Protein AF-A0A7H4MKF2-F1 (afdb_monomer_lite)

Structure (mmCIF, N/CA/C/O backbone):
data_AF-A0A7H4MKF2-F1
#
_entry.id   AF-A0A7H4MKF2-F1
#
loop_
_atom_site.group_PDB
_atom_site.id
_atom_site.type_symbol
_atom_site.label_atom_id
_atom_site.label_alt_id
_atom_site.label_comp_id
_atom_site.label_asym_id
_atom_site.label_entity_id
_atom_site.label_seq_id
_atom_site.pdbx_PDB_ins_code
_atom_site.Cartn_x
_atom_site.Cartn_y
_atom_site.Cartn_z
_atom_site.occupancy
_atom_site.B_iso_or_equiv
_atom_site.auth_seq_id
_atom_site.auth_comp_id
_atom_site.auth_asym_id
_atom_site.auth_atom_id
_atom_site.pdbx_PDB_model_num
ATOM 1 N N . MET A 1 1 ? -1.588 9.750 -41.090 1.00 35.44 1 MET A N 1
ATOM 2 C CA . MET A 1 1 ? -1.927 8.484 -40.407 1.00 35.44 1 MET A CA 1
ATOM 3 C C . MET A 1 1 ? -0.723 8.044 -39.578 1.00 35.44 1 MET A C 1
ATOM 5 O O . MET A 1 1 ? 0.194 7.447 -40.119 1.00 35.44 1 MET A O 1
ATOM 9 N N . ARG A 1 2 ? -0.649 8.442 -38.299 1.00 40.34 2 ARG A N 1
ATOM 10 C CA . ARG A 1 2 ? 0.366 7.940 -37.358 1.00 40.34 2 ARG A CA 1
ATOM 11 C C . ARG A 1 2 ? -0.303 6.849 -36.533 1.00 40.34 2 ARG A C 1
ATOM 13 O O . ARG A 1 2 ? -1.333 7.109 -35.922 1.00 40.34 2 ARG A O 1
ATOM 20 N N . VAL A 1 3 ? 0.247 5.641 -36.571 1.00 43.69 3 VAL A N 1
ATOM 21 C CA . VAL A 1 3 ? -0.192 4.538 -35.715 1.00 43.69 3 VAL A CA 1
ATOM 22 C C . VAL A 1 3 ? 0.079 4.967 -34.276 1.00 43.69 3 VAL A C 1
ATOM 24 O O . VAL A 1 3 ? 1.233 5.154 -33.893 1.00 43.69 3 VAL A O 1
ATOM 27 N N . ALA A 1 4 ? -0.985 5.198 -33.507 1.00 48.44 4 ALA A N 1
ATOM 28 C CA . ALA A 1 4 ? -0.890 5.384 -32.069 1.00 48.44 4 ALA A CA 1
ATOM 29 C C . ALA A 1 4 ? -0.341 4.078 -31.488 1.00 48.44 4 ALA A C 1
ATOM 31 O O . ALA A 1 4 ? -1.039 3.064 -31.443 1.00 48.44 4 ALA A O 1
ATOM 32 N N . GLY A 1 5 ? 0.946 4.085 -31.135 1.00 45.56 5 GLY A N 1
ATOM 33 C CA . GLY A 1 5 ? 1.568 2.983 -30.422 1.00 45.56 5 GLY A CA 1
ATOM 34 C C . GLY A 1 5 ? 0.750 2.695 -29.169 1.00 45.56 5 GLY A C 1
ATOM 35 O O . GLY A 1 5 ? 0.416 3.613 -28.421 1.00 45.56 5 GLY A O 1
ATOM 36 N N . LYS A 1 6 ? 0.387 1.425 -28.984 1.00 41.19 6 LYS A N 1
ATOM 37 C CA . LYS A 1 6 ? -0.230 0.901 -27.761 1.00 41.19 6 LYS A CA 1
ATOM 38 C C . LYS A 1 6 ? 0.463 1.540 -26.539 1.00 41.19 6 LYS A C 1
ATOM 40 O O . LYS A 1 6 ? 1.698 1.552 -26.540 1.00 41.19 6 LYS A O 1
ATOM 45 N N . PRO A 1 7 ? -0.260 2.063 -25.527 1.00 44.16 7 PRO A N 1
ATOM 46 C CA . PRO A 1 7 ? 0.385 2.574 -24.323 1.00 44.16 7 PRO A CA 1
ATOM 47 C C . PRO A 1 7 ? 1.246 1.451 -23.745 1.00 44.16 7 PRO A C 1
ATOM 49 O O . PRO A 1 7 ? 0.744 0.350 -23.506 1.00 44.16 7 PRO A O 1
ATOM 52 N N . LEU A 1 8 ? 2.549 1.695 -23.612 1.00 44.25 8 LEU A N 1
ATOM 53 C CA . LEU A 1 8 ? 3.444 0.743 -22.968 1.00 44.25 8 LEU A CA 1
ATOM 54 C C . LEU A 1 8 ? 2.967 0.585 -21.516 1.00 44.25 8 LEU A C 1
ATOM 56 O O . LEU A 1 8 ? 2.751 1.611 -20.863 1.00 44.25 8 LEU A O 1
ATOM 60 N N . PRO A 1 9 ? 2.769 -0.650 -21.014 1.00 47.31 9 PRO A N 1
ATOM 61 C CA . PRO A 1 9 ? 2.544 -0.849 -19.591 1.00 47.31 9 PRO A CA 1
ATOM 62 C C . PRO A 1 9 ? 3.738 -0.228 -18.858 1.00 47.31 9 PRO A C 1
ATOM 64 O O . PRO A 1 9 ? 4.876 -0.437 -19.300 1.00 47.31 9 PRO A O 1
ATOM 67 N N . PRO A 1 10 ? 3.523 0.588 -17.820 1.00 48.41 10 PRO A N 1
ATOM 68 C CA . PRO A 1 10 ? 4.650 1.240 -17.182 1.00 48.41 10 PRO A CA 1
ATOM 69 C C . PRO A 1 10 ? 5.438 0.196 -16.363 1.00 48.41 10 PRO A C 1
ATOM 71 O O . PRO A 1 10 ? 4.989 -0.946 -16.183 1.00 48.41 10 PRO A O 1
ATOM 74 N N . PRO A 1 11 ? 6.717 0.478 -16.073 1.00 54.28 11 PRO A N 1
ATOM 75 C CA . PRO A 1 11 ? 7.661 -0.571 -15.721 1.00 54.28 11 PRO A CA 1
ATOM 76 C C . PRO A 1 11 ? 7.353 -1.147 -14.336 1.00 54.28 11 PRO A C 1
ATOM 78 O O . PRO A 1 11 ? 7.470 -0.484 -13.309 1.00 54.28 11 PRO A O 1
ATOM 81 N N . ALA A 1 12 ? 7.010 -2.431 -14.335 1.00 72.06 12 ALA A N 1
ATOM 82 C CA . ALA A 1 12 ? 7.020 -3.293 -13.170 1.00 72.06 12 ALA A CA 1
ATOM 83 C C . ALA A 1 12 ? 8.477 -3.526 -12.743 1.00 72.06 12 ALA A C 1
ATOM 85 O O . ALA A 1 12 ? 9.203 -4.280 -13.394 1.00 72.06 12 ALA A O 1
ATOM 86 N N . VAL A 1 13 ? 8.921 -2.859 -11.677 1.00 84.62 13 VAL A N 1
ATOM 87 C CA . VAL A 1 13 ? 10.276 -3.027 -11.134 1.00 84.62 13 VAL A CA 1
ATOM 88 C C . VAL A 1 13 ? 10.253 -4.142 -10.092 1.00 84.62 13 VAL A C 1
ATOM 90 O O . VAL A 1 13 ? 9.515 -4.070 -9.109 1.00 84.62 13 VAL A O 1
ATOM 93 N N . ALA A 1 14 ? 11.030 -5.196 -10.331 1.00 89.94 14 ALA A N 1
ATOM 94 C CA . ALA A 1 14 ? 11.230 -6.274 -9.369 1.00 89.94 14 ALA A CA 1
ATOM 95 C C . ALA A 1 14 ? 12.040 -5.784 -8.155 1.00 89.94 14 ALA A C 1
ATOM 97 O O . ALA A 1 14 ? 12.823 -4.844 -8.270 1.00 89.94 14 ALA A O 1
ATOM 98 N N . PHE A 1 15 ? 11.846 -6.409 -6.989 1.00 87.44 15 PHE A N 1
ATOM 99 C CA . PHE A 1 15 ? 12.576 -6.024 -5.776 1.00 87.44 15 PHE A CA 1
ATOM 100 C C . PHE A 1 15 ? 14.027 -6.527 -5.801 1.00 87.44 15 PHE A C 1
ATOM 102 O O . PHE A 1 15 ? 14.946 -5.768 -5.490 1.00 87.44 15 PHE A O 1
ATOM 109 N N . HIS A 1 16 ? 14.236 -7.772 -6.234 1.00 89.50 16 HIS A N 1
ATOM 110 C CA . HIS A 1 16 ? 15.549 -8.329 -6.542 1.00 89.50 16 HIS A CA 1
ATOM 111 C C . HIS A 1 16 ? 15.634 -8.839 -7.981 1.00 89.50 16 HIS A C 1
ATOM 113 O O . HIS A 1 16 ? 14.626 -9.128 -8.633 1.00 89.50 16 HIS A O 1
ATOM 119 N N . ASP A 1 17 ? 16.863 -8.983 -8.469 1.00 88.06 17 ASP A N 1
ATOM 120 C CA . ASP A 1 17 ? 17.124 -9.613 -9.757 1.00 88.06 17 ASP A CA 1
ATOM 121 C C . ASP A 1 17 ? 16.624 -11.064 -9.749 1.00 88.06 17 ASP A C 1
ATOM 123 O O . ASP A 1 17 ? 16.941 -11.849 -8.857 1.00 88.06 17 ASP A O 1
ATOM 127 N N . GLY A 1 18 ? 15.833 -11.422 -10.762 1.00 87.12 18 GLY A N 1
ATOM 128 C CA . GLY A 1 18 ? 15.226 -12.750 -10.889 1.00 87.12 18 GLY A CA 1
ATOM 129 C C . GLY A 1 18 ? 13.854 -12.898 -10.223 1.00 87.12 18 GLY A C 1
ATOM 130 O O . GLY A 1 18 ? 13.167 -13.883 -10.500 1.00 87.12 18 GLY A O 1
ATOM 131 N N . ASP A 1 19 ? 13.408 -11.921 -9.427 1.00 88.06 19 ASP A N 1
ATOM 132 C CA . ASP A 1 19 ? 12.044 -11.917 -8.902 1.00 88.06 19 ASP A CA 1
ATOM 133 C C . ASP A 1 19 ? 11.018 -11.661 -10.010 1.00 88.06 19 ASP A C 1
ATOM 135 O O . ASP A 1 19 ? 11.253 -10.960 -11.002 1.00 88.06 19 ASP A O 1
ATOM 139 N N . ARG A 1 20 ? 9.802 -12.171 -9.796 1.00 87.94 20 ARG A N 1
ATOM 140 C CA . ARG A 1 20 ? 8.663 -11.764 -10.614 1.00 87.94 20 ARG A CA 1
ATOM 141 C C . ARG A 1 20 ? 8.298 -10.324 -10.276 1.00 87.94 20 ARG A C 1
ATOM 143 O O . ARG A 1 20 ? 7.829 -10.038 -9.176 1.00 87.94 20 ARG A O 1
ATOM 150 N N . ALA A 1 21 ? 8.425 -9.444 -11.261 1.00 88.81 21 ALA A N 1
ATOM 151 C CA . ALA A 1 21 ? 8.010 -8.063 -11.108 1.00 88.81 21 ALA A CA 1
ATOM 152 C C . ALA A 1 21 ? 6.496 -7.951 -10.800 1.00 88.81 21 ALA A C 1
ATOM 154 O O . ALA A 1 21 ? 5.687 -8.690 -11.384 1.00 88.81 21 ALA A O 1
ATOM 155 N N . PRO A 1 22 ? 6.094 -7.046 -9.888 1.00 90.31 22 PRO A N 1
ATOM 156 C CA . PRO A 1 22 ? 4.695 -6.850 -9.535 1.00 90.31 22 PRO A CA 1
ATOM 157 C C . PRO A 1 22 ? 3.926 -6.215 -10.695 1.00 90.31 22 PRO A C 1
ATOM 159 O O . PRO A 1 22 ? 4.453 -5.382 -11.423 1.00 90.31 22 PRO A O 1
ATOM 162 N N . ALA A 1 23 ? 2.651 -6.565 -10.854 1.00 91.19 23 ALA A N 1
ATOM 163 C CA . ALA A 1 23 ? 1.804 -5.859 -11.808 1.00 91.19 23 ALA A CA 1
ATOM 164 C C . ALA A 1 23 ? 1.618 -4.402 -11.366 1.00 91.19 23 ALA A C 1
ATOM 166 O O . ALA A 1 23 ? 1.356 -4.129 -10.192 1.00 91.19 23 ALA A O 1
ATOM 167 N N . GLU A 1 24 ? 1.720 -3.476 -12.313 1.00 91.50 24 GLU A N 1
ATOM 168 C CA . GLU A 1 24 ? 1.438 -2.080 -12.027 1.00 91.50 24 GLU A CA 1
ATOM 169 C C . GLU A 1 24 ? -0.045 -1.869 -11.694 1.00 91.50 24 GLU A C 1
ATOM 171 O O . GLU A 1 24 ? -0.933 -2.369 -12.386 1.00 91.50 24 GLU A O 1
ATOM 176 N N . LEU A 1 25 ? -0.313 -1.090 -10.644 1.00 93.44 25 LEU A N 1
ATOM 177 C CA . LEU A 1 25 ? -1.673 -0.783 -10.212 1.00 93.44 25 LEU A CA 1
ATOM 178 C C . LEU A 1 25 ? -2.371 0.177 -11.181 1.00 93.44 25 LEU A C 1
ATOM 180 O O . LEU A 1 25 ? -1.844 1.239 -11.527 1.00 93.44 25 LEU A O 1
ATOM 184 N N . SER A 1 26 ? -3.605 -0.155 -11.556 1.00 94.06 26 SER A N 1
ATOM 185 C CA . SER A 1 26 ? -4.506 0.794 -12.208 1.00 94.06 26 SER A CA 1
ATOM 186 C C . SER A 1 26 ? -5.090 1.796 -11.200 1.00 94.06 26 SER A C 1
ATOM 188 O O . SER A 1 26 ? -5.042 1.588 -9.985 1.00 94.06 26 SER A O 1
ATOM 190 N N . LEU A 1 27 ? -5.726 2.866 -11.689 1.00 93.44 27 LEU A N 1
ATOM 191 C CA . LEU A 1 27 ? -6.494 3.786 -10.835 1.00 93.44 27 LEU A CA 1
ATOM 192 C C . LEU A 1 27 ? -7.598 3.061 -10.048 1.00 93.44 27 LEU A C 1
ATOM 194 O O . LEU A 1 27 ? -7.837 3.371 -8.881 1.00 93.44 27 LEU A O 1
ATOM 198 N N . ALA A 1 28 ? -8.240 2.064 -10.665 1.00 96.75 28 ALA A N 1
ATOM 199 C CA . ALA A 1 28 ? -9.255 1.246 -10.009 1.00 96.75 28 ALA A CA 1
ATOM 200 C C . ALA A 1 28 ? -8.650 0.382 -8.890 1.00 96.75 28 ALA A C 1
ATOM 202 O O . ALA A 1 28 ? -9.231 0.280 -7.808 1.00 96.75 28 ALA A O 1
ATOM 203 N N . ASP A 1 29 ? -7.455 -0.179 -9.104 1.00 96.88 29 ASP A N 1
ATOM 204 C CA . ASP A 1 29 ? -6.739 -0.924 -8.066 1.00 96.88 29 ASP A CA 1
ATOM 205 C C . ASP A 1 29 ? -6.348 -0.028 -6.892 1.00 96.88 29 ASP A C 1
ATOM 207 O O . ASP A 1 29 ? -6.568 -0.396 -5.738 1.00 96.88 29 ASP A O 1
ATOM 211 N N . MET A 1 30 ? -5.832 1.171 -7.172 1.00 96.38 30 MET A N 1
ATOM 212 C CA . MET A 1 30 ? -5.489 2.152 -6.140 1.00 96.38 30 MET A CA 1
ATOM 213 C C . MET A 1 30 ? -6.722 2.596 -5.344 1.00 96.38 30 MET A C 1
ATOM 215 O O . MET A 1 30 ? -6.664 2.691 -4.116 1.00 96.38 30 MET A O 1
ATOM 219 N N . ALA A 1 31 ? -7.864 2.809 -6.006 1.00 97.62 31 ALA A N 1
ATOM 220 C CA . ALA A 1 31 ? -9.127 3.114 -5.335 1.00 97.62 31 ALA A CA 1
ATOM 221 C C . ALA A 1 31 ? -9.587 1.961 -4.428 1.00 97.62 31 ALA A C 1
ATOM 223 O O . ALA A 1 31 ? -9.972 2.191 -3.280 1.00 97.62 31 ALA A O 1
ATOM 224 N N . ARG A 1 32 ? -9.481 0.714 -4.903 1.00 98.50 32 ARG A N 1
ATOM 225 C CA . ARG A 1 32 ? -9.813 -0.487 -4.122 1.00 98.50 32 ARG A CA 1
ATOM 226 C C . ARG A 1 32 ? -8.910 -0.642 -2.899 1.00 98.50 32 ARG A C 1
ATOM 228 O O . ARG A 1 32 ? -9.404 -0.926 -1.812 1.00 98.50 32 ARG A O 1
ATOM 235 N N . ILE A 1 33 ? -7.604 -0.430 -3.053 1.00 98.12 33 ILE A N 1
ATOM 236 C CA . ILE A 1 33 ? -6.641 -0.482 -1.946 1.00 98.12 33 ILE A CA 1
ATOM 237 C C . ILE A 1 33 ? -6.949 0.607 -0.915 1.00 98.12 33 ILE A C 1
ATOM 239 O O . ILE A 1 33 ? -7.020 0.316 0.277 1.00 98.12 33 ILE A O 1
ATOM 243 N N . LYS A 1 34 ? -7.214 1.841 -1.356 1.00 98.25 34 LYS A N 1
ATOM 244 C CA . LYS A 1 34 ? -7.616 2.945 -0.473 1.00 98.25 34 LYS A CA 1
ATOM 245 C C . LYS A 1 34 ? -8.874 2.597 0.325 1.00 98.25 34 LYS A C 1
ATOM 247 O O . LYS A 1 34 ? -8.892 2.758 1.542 1.00 98.25 34 LYS A O 1
ATOM 252 N N . ALA A 1 35 ? -9.894 2.053 -0.341 1.00 98.75 35 ALA A N 1
ATOM 253 C CA . ALA A 1 35 ? -11.109 1.582 0.319 1.00 98.75 35 ALA A CA 1
ATOM 254 C C . ALA A 1 35 ? -10.820 0.466 1.338 1.00 98.75 35 ALA A C 1
ATOM 256 O O . ALA A 1 35 ? -11.422 0.446 2.410 1.00 98.75 35 ALA A O 1
ATOM 257 N N . ALA A 1 36 ? -9.868 -0.427 1.049 1.00 98.81 36 ALA A N 1
ATOM 258 C CA . ALA A 1 36 ? -9.447 -1.465 1.983 1.00 98.81 36 ALA A CA 1
ATOM 259 C C . ALA A 1 36 ? -8.758 -0.887 3.232 1.00 98.81 36 ALA A C 1
ATOM 261 O O . ALA A 1 36 ? -9.093 -1.305 4.337 1.00 98.81 36 ALA A O 1
ATOM 262 N N . PHE A 1 37 ? -7.872 0.108 3.094 1.00 98.62 37 PHE A N 1
ATOM 263 C CA . PHE A 1 37 ? -7.283 0.811 4.245 1.00 98.62 37 PHE A CA 1
ATOM 264 C C . PHE A 1 37 ? -8.356 1.475 5.116 1.00 98.62 37 PHE A C 1
ATOM 266 O O . PHE A 1 37 ? -8.355 1.289 6.332 1.00 98.62 37 PHE A O 1
ATOM 273 N N . VAL A 1 38 ? -9.314 2.177 4.500 1.00 98.62 38 VAL A N 1
ATOM 274 C CA . VAL A 1 38 ? -10.442 2.799 5.217 1.00 98.62 38 VAL A CA 1
ATOM 275 C C . VAL A 1 38 ? -11.270 1.743 5.949 1.00 98.62 38 VAL A C 1
ATOM 277 O O . VAL A 1 38 ? -11.549 1.884 7.139 1.00 98.62 38 VAL A O 1
ATOM 280 N N . ALA A 1 39 ? -11.628 0.650 5.274 1.00 98.81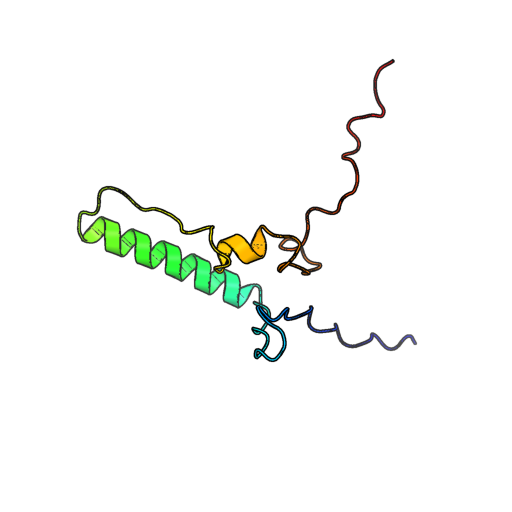 39 ALA A N 1
ATOM 281 C CA . ALA A 1 39 ? -12.396 -0.427 5.885 1.00 98.81 39 ALA A CA 1
ATOM 282 C C . ALA A 1 39 ? -11.648 -1.078 7.061 1.00 98.81 39 ALA A C 1
ATOM 284 O O . ALA A 1 39 ? -12.274 -1.435 8.058 1.00 98.81 39 ALA A O 1
ATOM 285 N N . SER A 1 40 ? -10.326 -1.229 6.969 1.00 98.56 40 SER A N 1
ATOM 286 C CA . SER A 1 40 ? -9.491 -1.741 8.061 1.00 98.56 40 SER A CA 1
ATOM 287 C C . SER A 1 40 ? -9.437 -0.774 9.245 1.00 98.56 40 SER A C 1
ATOM 289 O O . SER A 1 40 ? -9.620 -1.209 10.379 1.00 98.56 40 SER A O 1
ATOM 291 N N . ALA A 1 41 ? -9.289 0.530 8.998 1.00 98.56 41 ALA A N 1
ATOM 292 C CA . ALA A 1 41 ? -9.317 1.551 10.044 1.00 98.56 41 ALA A CA 1
ATOM 293 C C . ALA A 1 41 ? -10.661 1.577 10.792 1.00 98.56 41 ALA A C 1
ATOM 295 O O . ALA A 1 41 ? -10.690 1.567 12.021 1.00 98.56 41 ALA A O 1
ATOM 296 N N . LEU A 1 42 ? -11.783 1.505 10.067 1.00 98.62 42 LEU A N 1
ATOM 297 C CA . LEU A 1 42 ? -13.123 1.432 10.666 1.00 98.62 42 LEU A CA 1
ATOM 298 C C . LEU A 1 42 ? -13.327 0.154 11.495 1.00 98.62 42 LEU A C 1
ATOM 300 O O . LEU A 1 42 ? -14.016 0.169 12.515 1.00 98.62 42 LEU A O 1
ATOM 304 N N . ARG A 1 43 ? -12.732 -0.974 11.082 1.00 98.81 43 ARG A N 1
ATOM 305 C CA . ARG A 1 43 ? -12.733 -2.204 11.892 1.00 98.81 43 ARG A CA 1
ATOM 306 C C . ARG A 1 43 ? -11.904 -2.034 13.161 1.00 98.81 43 ARG A C 1
ATOM 308 O O . ARG A 1 43 ? -12.379 -2.444 14.212 1.00 98.81 43 ARG A O 1
ATOM 315 N N . ALA A 1 44 ? -10.722 -1.426 13.074 1.00 98.62 44 ALA A N 1
ATOM 316 C CA . ALA A 1 44 ? -9.877 -1.161 14.235 1.00 98.62 44 ALA A CA 1
ATOM 317 C C . ALA A 1 44 ? -10.593 -0.246 15.245 1.00 98.62 44 ALA A C 1
ATOM 319 O O . ALA A 1 44 ? -10.700 -0.590 16.419 1.00 98.62 44 ALA A O 1
ATOM 320 N N . GLN A 1 45 ? -11.209 0.841 14.774 1.00 98.38 45 GLN A N 1
ATOM 321 C CA . GLN A 1 45 ? -12.023 1.720 15.617 1.00 98.38 45 GLN A CA 1
ATOM 322 C C . GLN A 1 45 ? -13.156 0.950 16.317 1.00 98.38 45 GLN A C 1
ATOM 324 O O . GLN A 1 45 ? -13.335 1.069 17.526 1.00 98.38 45 GLN A O 1
ATOM 329 N N . ARG A 1 46 ? -13.906 0.117 15.580 1.00 98.62 46 ARG A N 1
ATOM 330 C CA . ARG A 1 46 ? -14.986 -0.710 16.151 1.00 98.62 46 ARG A CA 1
ATOM 331 C C . ARG A 1 46 ? -14.514 -1.695 17.223 1.00 98.62 46 ARG A C 1
ATOM 333 O O . ARG A 1 46 ? -15.327 -2.113 18.039 1.00 98.62 46 ARG A O 1
ATOM 340 N N . LEU A 1 47 ? -13.247 -2.098 17.184 1.00 98.50 47 LEU A N 1
ATOM 341 C CA . LEU A 1 47 ? -12.635 -3.001 18.159 1.00 98.50 47 LEU A CA 1
ATOM 342 C C . LEU A 1 47 ? -12.003 -2.259 19.347 1.00 98.50 47 LEU A C 1
ATOM 344 O O . LEU A 1 47 ? -11.491 -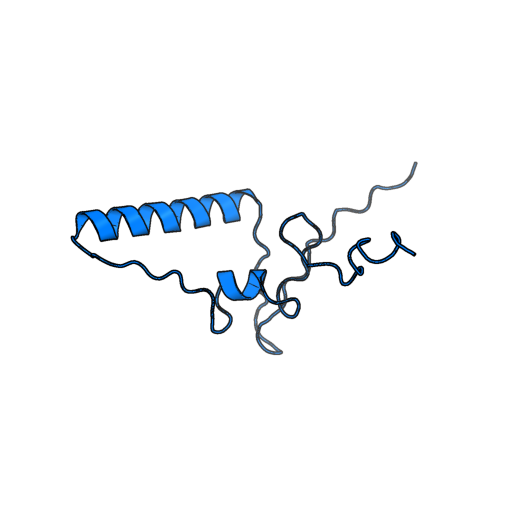2.913 20.248 1.00 98.50 47 LEU A O 1
ATOM 348 N N . GLY A 1 48 ? -12.054 -0.923 19.370 1.00 98.50 48 GLY A N 1
ATOM 349 C CA . GLY A 1 48 ? -11.525 -0.116 20.469 1.00 98.50 48 GLY A CA 1
ATOM 350 C C . GLY A 1 48 ? -10.023 0.159 20.391 1.00 98.50 48 GLY A C 1
ATOM 351 O O . GLY A 1 48 ? -9.434 0.523 21.402 1.00 98.50 48 GLY A O 1
ATOM 352 N N . PHE A 1 49 ? -9.387 -0.000 19.224 1.00 98.44 49 PHE A N 1
ATOM 353 C CA . PHE A 1 49 ? -8.013 0.476 19.044 1.00 98.44 49 PHE A CA 1
ATOM 354 C C . PHE A 1 49 ? -7.974 2.009 19.101 1.00 98.44 49 PHE A C 1
ATOM 356 O O . PHE A 1 49 ? -8.735 2.679 18.403 1.00 98.44 49 PHE A O 1
ATOM 363 N N . GLU A 1 50 ? -7.053 2.552 19.895 1.00 97.44 50 GLU A N 1
ATOM 364 C CA . GLU A 1 50 ? -6.909 4.001 20.109 1.00 97.44 50 GLU A CA 1
ATOM 365 C C . GLU A 1 50 ? -5.890 4.656 19.163 1.00 97.44 50 GLU A C 1
ATOM 367 O O . GLU A 1 50 ? -5.836 5.879 19.047 1.00 97.44 50 GLU A O 1
ATOM 372 N N . LEU A 1 51 ? -5.093 3.849 18.456 1.00 97.75 51 LEU A N 1
ATOM 373 C CA . LEU A 1 51 ? -4.065 4.301 17.523 1.00 97.75 51 LEU A CA 1
ATOM 374 C C . LEU A 1 51 ? -4.081 3.446 16.253 1.00 97.75 51 LEU A C 1
ATOM 376 O O . LEU A 1 51 ? -4.238 2.226 16.308 1.00 97.75 51 LEU A O 1
ATOM 380 N N . ILE A 1 52 ? -3.861 4.096 15.111 1.00 97.75 52 ILE A N 1
ATOM 381 C CA . ILE A 1 52 ? -3.609 3.447 13.824 1.00 97.75 52 ILE A CA 1
ATOM 382 C C . ILE A 1 52 ? -2.329 4.043 13.241 1.00 97.75 52 ILE A C 1
ATOM 384 O O . ILE A 1 52 ? -2.227 5.257 13.080 1.00 97.75 52 ILE A O 1
ATOM 388 N N . GLU A 1 53 ? -1.383 3.183 12.878 1.00 97.88 53 GLU A N 1
ATOM 389 C CA . GLU A 1 53 ? -0.196 3.562 12.115 1.00 97.88 53 GLU A CA 1
ATOM 390 C C . GLU A 1 53 ? -0.359 3.143 10.649 1.00 97.88 53 GLU A C 1
ATOM 392 O O . GLU A 1 53 ? -0.796 2.030 10.343 1.00 97.88 53 GLU A O 1
ATOM 397 N N . LEU A 1 54 ? 0.009 4.032 9.726 1.00 96.94 54 LEU A N 1
ATOM 398 C CA . LEU A 1 54 ? 0.108 3.707 8.307 1.00 96.94 54 LEU A CA 1
ATOM 399 C C . LEU A 1 54 ? 1.537 3.285 7.981 1.00 96.94 54 LEU A C 1
ATOM 401 O O . LEU A 1 54 ? 2.463 4.093 8.041 1.00 96.94 54 LEU A O 1
ATOM 405 N N . HIS A 1 55 ? 1.713 2.028 7.578 1.00 97.44 55 HIS A N 1
ATOM 406 C CA . HIS A 1 55 ? 3.040 1.523 7.258 1.00 97.44 55 HIS A CA 1
ATOM 407 C C . HIS A 1 55 ? 3.518 2.006 5.878 1.00 97.44 55 HIS A C 1
ATOM 409 O O . HIS A 1 55 ? 3.155 1.447 4.841 1.00 97.44 55 HIS A O 1
ATOM 415 N N . ALA A 1 56 ? 4.348 3.052 5.875 1.00 96.25 56 ALA A N 1
ATOM 416 C CA . ALA A 1 56 ? 4.933 3.667 4.680 1.00 96.25 56 ALA A CA 1
ATOM 417 C C . ALA A 1 56 ? 6.461 3.506 4.592 1.00 96.25 56 ALA A C 1
ATOM 419 O O . ALA A 1 56 ? 7.148 4.353 4.027 1.00 96.25 56 ALA A O 1
ATOM 420 N N . ALA A 1 57 ? 6.990 2.409 5.139 1.00 94.44 57 ALA A N 1
ATOM 421 C CA . ALA A 1 57 ? 8.423 2.137 5.221 1.00 94.44 57 ALA A CA 1
ATOM 422 C C . ALA A 1 57 ? 8.805 0.772 4.615 1.00 94.44 57 ALA A C 1
ATOM 424 O O . ALA A 1 57 ? 7.968 0.044 4.076 1.00 94.44 57 ALA A O 1
ATOM 425 N N . HIS A 1 58 ? 10.099 0.446 4.686 1.00 95.00 58 HIS A N 1
ATOM 426 C CA . HIS A 1 58 ? 10.678 -0.889 4.449 1.00 95.00 58 HIS A CA 1
ATOM 427 C C . HIS A 1 58 ? 10.385 -1.542 3.088 1.00 95.00 58 HIS A C 1
ATOM 429 O O . HIS A 1 58 ? 10.525 -2.746 2.925 1.00 95.00 58 HIS A O 1
ATOM 435 N N . GLY A 1 59 ? 10.003 -0.750 2.090 1.00 90.50 59 GLY A N 1
ATOM 436 C CA . GLY A 1 59 ? 9.823 -1.228 0.714 1.00 90.50 59 GLY A CA 1
ATOM 437 C C . GLY A 1 59 ? 8.449 -1.835 0.454 1.00 90.50 59 GLY A C 1
ATOM 438 O O . GLY A 1 59 ? 8.224 -2.366 -0.628 1.00 90.50 59 GLY A O 1
ATOM 439 N N . TYR A 1 60 ? 7.517 -1.719 1.402 1.00 94.19 60 TYR A N 1
ATOM 440 C CA . TYR A 1 60 ? 6.119 -2.072 1.187 1.00 94.19 60 TYR A CA 1
ATOM 441 C C . TYR A 1 60 ? 5.388 -1.016 0.355 1.00 94.19 60 TYR A C 1
ATOM 443 O O . TYR A 1 60 ? 5.932 0.037 0.027 1.00 94.19 60 TYR A O 1
ATOM 451 N N . LEU A 1 61 ? 4.132 -1.307 0.018 1.00 94.81 61 LEU A N 1
ATOM 452 C CA . LEU A 1 61 ? 3.357 -0.602 -0.999 1.00 94.81 61 LEU A CA 1
ATOM 453 C C . LEU A 1 61 ? 3.470 0.930 -0.946 1.00 94.81 61 LEU A C 1
ATOM 455 O O . LEU A 1 61 ? 3.836 1.543 -1.941 1.00 94.81 61 LEU A O 1
ATOM 459 N N . LEU A 1 62 ? 3.185 1.557 0.199 1.00 94.62 62 LEU A N 1
ATOM 460 C CA . LEU A 1 62 ? 3.228 3.020 0.304 1.00 94.62 62 LEU A CA 1
ATOM 461 C C . LEU A 1 62 ? 4.654 3.568 0.146 1.00 94.62 62 LEU A C 1
ATOM 463 O O . LEU A 1 62 ? 4.838 4.571 -0.536 1.00 94.62 62 LEU A O 1
ATOM 467 N N . HIS A 1 63 ? 5.668 2.885 0.689 1.00 94.06 63 HIS A N 1
ATOM 468 C CA . HIS A 1 63 ? 7.068 3.266 0.479 1.00 94.06 63 HIS A CA 1
ATOM 469 C C . HIS A 1 63 ? 7.464 3.172 -0.999 1.00 94.06 63 HIS A C 1
ATOM 471 O O . HIS A 1 63 ? 8.223 4.009 -1.482 1.00 94.06 63 HIS A O 1
ATOM 477 N N . GLN A 1 64 ? 6.928 2.188 -1.733 1.00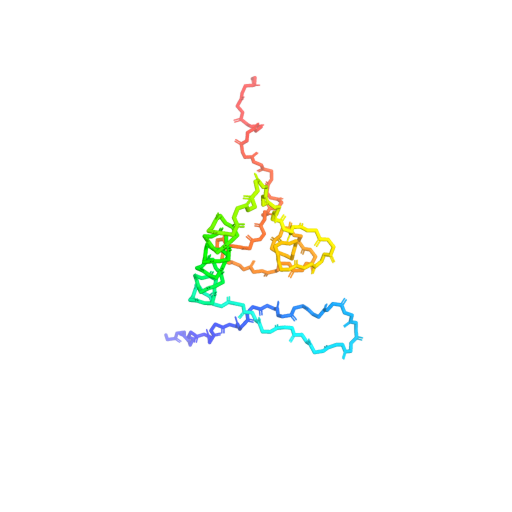 93.38 64 GLN A N 1
ATOM 478 C CA . GLN A 1 64 ? 7.216 2.046 -3.158 1.00 93.38 64 GLN A CA 1
ATOM 479 C C . GLN A 1 64 ? 6.749 3.266 -3.949 1.00 93.38 64 GLN A C 1
ATOM 481 O O . GLN A 1 64 ? 7.512 3.755 -4.766 1.00 93.38 64 GLN A O 1
ATOM 486 N N . PHE A 1 65 ? 5.568 3.822 -3.655 1.00 92.50 65 PHE A N 1
ATOM 487 C CA . PHE A 1 65 ? 5.100 5.060 -4.297 1.00 92.50 65 PHE A CA 1
ATOM 488 C C . PHE A 1 65 ? 5.981 6.280 -3.985 1.00 92.50 65 PHE A C 1
ATOM 490 O O . PHE A 1 65 ? 6.087 7.178 -4.819 1.00 92.50 65 PHE A O 1
ATOM 497 N N . LEU A 1 66 ? 6.610 6.322 -2.809 1.00 90.94 66 LEU A N 1
ATOM 498 C CA . LEU A 1 66 ? 7.421 7.456 -2.355 1.00 90.94 66 LEU A CA 1
ATOM 499 C C . LEU A 1 66 ? 8.862 7.425 -2.881 1.00 90.94 66 LEU A C 1
ATOM 501 O O . LEU A 1 66 ? 9.513 8.467 -2.941 1.00 90.94 66 LEU A O 1
ATOM 505 N N . SER A 1 67 ? 9.373 6.248 -3.243 1.00 90.62 67 SER A N 1
ATOM 506 C CA . SER A 1 67 ? 10.758 6.087 -3.674 1.00 90.62 67 SER A CA 1
ATOM 507 C C . SER A 1 67 ? 10.886 6.140 -5.200 1.00 90.62 67 SER A C 1
ATOM 509 O O . SER A 1 67 ? 10.250 5.343 -5.892 1.00 90.62 67 SER A O 1
ATOM 511 N N . PRO A 1 68 ? 11.766 6.990 -5.761 1.00 89.06 68 PRO A N 1
ATOM 512 C CA . PRO A 1 68 ? 12.026 7.007 -7.203 1.00 89.06 68 PRO A CA 1
ATOM 513 C C . PRO A 1 68 ? 12.709 5.725 -7.705 1.00 89.06 68 PRO A C 1
ATOM 515 O O . PRO A 1 68 ? 12.749 5.484 -8.908 1.00 89.06 68 PRO A O 1
ATOM 518 N N . LEU A 1 69 ? 13.251 4.898 -6.800 1.00 88.88 69 LEU A N 1
ATOM 519 C CA . LEU A 1 69 ? 13.877 3.624 -7.159 1.00 88.88 69 LEU A CA 1
ATOM 520 C C . LEU A 1 69 ? 12.842 2.587 -7.615 1.00 88.88 69 LEU A C 1
ATOM 522 O O . LEU A 1 69 ? 13.127 1.794 -8.509 1.00 88.88 69 LEU A O 1
ATOM 526 N N . SER A 1 70 ? 11.646 2.605 -7.025 1.00 89.56 70 SER A N 1
ATOM 527 C CA . SER A 1 70 ? 10.577 1.637 -7.297 1.00 89.56 70 SER A CA 1
ATOM 528 C C . SER A 1 70 ? 9.382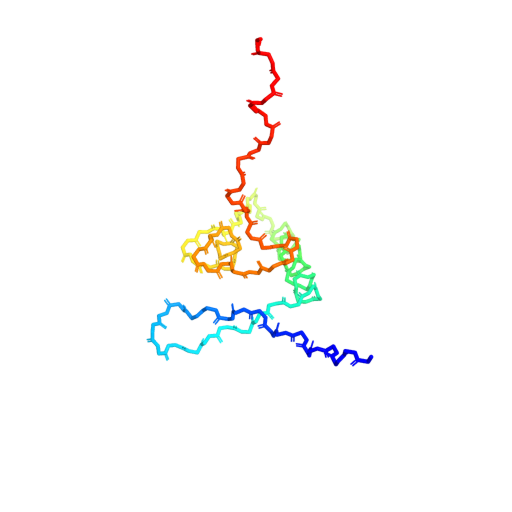 2.241 -8.034 1.00 89.56 70 SER A C 1
ATOM 530 O O . SER A 1 70 ? 8.734 1.533 -8.803 1.00 89.56 70 SER A O 1
ATOM 532 N N . ASN A 1 71 ? 9.100 3.537 -7.875 1.00 90.50 71 ASN A N 1
ATOM 533 C CA . ASN A 1 71 ? 8.026 4.215 -8.595 1.00 90.50 71 ASN A CA 1
ATOM 534 C C . ASN A 1 71 ? 8.535 4.946 -9.839 1.00 90.50 71 ASN A C 1
ATOM 536 O O . ASN A 1 71 ? 8.947 6.106 -9.801 1.00 90.50 71 ASN A O 1
ATOM 540 N N . GLN A 1 72 ? 8.427 4.254 -10.966 1.00 89.00 72 GLN A N 1
ATOM 541 C CA . GLN A 1 72 ? 8.761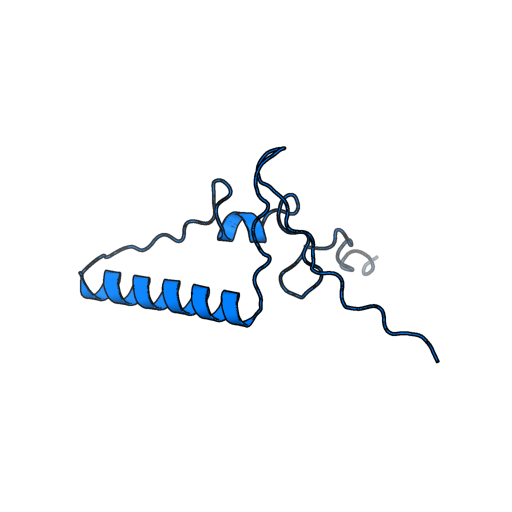 4.762 -12.295 1.00 89.00 72 GLN A CA 1
ATOM 542 C C . GLN A 1 72 ? 7.506 5.098 -13.124 1.00 89.00 72 GLN A C 1
ATOM 544 O O . GLN A 1 72 ? 7.564 5.161 -14.360 1.00 89.00 72 GLN A O 1
ATOM 549 N N . ARG A 1 73 ? 6.354 5.298 -12.462 1.00 89.38 73 ARG A N 1
ATOM 550 C CA . ARG A 1 73 ? 5.113 5.706 -13.130 1.00 89.38 73 ARG A CA 1
ATOM 551 C C . ARG A 1 73 ? 5.292 7.065 -13.809 1.00 89.38 73 ARG A C 1
ATOM 553 O O . ARG A 1 73 ? 6.138 7.873 -13.433 1.00 89.38 73 ARG A O 1
ATOM 560 N N . ARG A 1 74 ? 4.467 7.317 -14.826 1.00 87.69 74 ARG A N 1
ATOM 561 C CA . ARG A 1 74 ? 4.468 8.568 -15.613 1.00 87.69 74 ARG A CA 1
ATOM 562 C C . ARG A 1 74 ? 3.186 9.386 -15.459 1.00 87.69 74 ARG A C 1
ATOM 564 O O . ARG A 1 74 ? 3.036 10.402 -16.133 1.00 87.69 74 ARG A O 1
ATOM 571 N N . ASP A 1 75 ? 2.251 8.905 -14.650 1.00 88.50 75 ASP A N 1
ATOM 572 C CA . ASP A 1 75 ? 1.014 9.605 -14.325 1.00 88.50 75 ASP A CA 1
ATOM 573 C C . ASP A 1 75 ? 1.183 10.471 -13.067 1.00 88.50 75 ASP A C 1
ATOM 575 O O . ASP A 1 75 ? 2.288 10.634 -12.554 1.00 88.50 75 ASP A O 1
ATOM 579 N N . GLU A 1 76 ? 0.081 11.032 -12.566 1.00 88.56 76 GLU A N 1
ATOM 580 C CA . GLU A 1 76 ? 0.056 11.889 -11.369 1.00 88.56 76 GLU A CA 1
ATOM 581 C C . GLU A 1 76 ? 0.515 11.182 -10.078 1.00 88.56 76 GLU A C 1
ATOM 583 O O . GLU A 1 76 ? 0.762 11.843 -9.072 1.00 88.56 76 GLU A O 1
ATOM 588 N N . TYR A 1 77 ? 0.648 9.850 -10.104 1.00 89.19 77 TYR A N 1
ATOM 589 C CA . TYR A 1 77 ? 1.142 9.043 -8.990 1.00 89.19 77 TYR A CA 1
ATOM 590 C C . TYR A 1 77 ? 2.611 8.648 -9.159 1.00 89.19 77 TYR A C 1
ATOM 592 O O . TYR A 1 77 ? 3.128 7.915 -8.320 1.00 89.19 77 TYR A O 1
ATOM 600 N N . GLY A 1 78 ? 3.280 9.088 -10.228 1.00 86.38 78 GLY A N 1
ATOM 601 C CA . GLY A 1 78 ? 4.700 8.871 -10.481 1.00 86.38 78 GLY A CA 1
ATOM 602 C C . GLY A 1 78 ? 5.556 10.100 -10.204 1.00 86.38 78 GLY A C 1
ATOM 603 O O . GLY A 1 78 ? 5.111 11.219 -10.418 1.00 86.38 78 GLY A O 1
ATOM 604 N N . GLY A 1 79 ? 6.792 9.859 -9.752 1.00 62.62 79 GLY A N 1
ATOM 605 C CA . GLY A 1 79 ? 7.937 10.778 -9.765 1.00 62.62 79 GLY A CA 1
ATOM 606 C C . GLY A 1 79 ? 7.700 12.267 -9.459 1.00 62.62 79 GLY A C 1
ATOM 607 O O . GLY A 1 79 ? 7.226 13.029 -10.299 1.00 62.62 79 GLY A O 1
ATOM 608 N N . PHE A 1 80 ? 8.273 12.742 -8.345 1.00 52.22 80 PHE A N 1
ATOM 609 C CA . PHE A 1 80 ? 8.798 14.109 -8.282 1.00 52.22 80 PHE A CA 1
ATOM 610 C C . PHE A 1 80 ? 9.873 14.226 -9.369 1.00 52.22 80 PHE A C 1
ATOM 612 O O . PHE A 1 80 ? 11.000 13.756 -9.208 1.00 52.22 80 PHE A O 1
ATOM 619 N N . SER A 1 81 ? 9.514 14.785 -10.526 1.00 46.09 81 SER A N 1
ATOM 620 C CA . SER A 1 81 ? 10.499 15.148 -11.536 1.00 46.09 81 SER A CA 1
ATOM 621 C C . SER A 1 81 ? 11.520 16.055 -10.857 1.00 46.09 81 SER A C 1
ATOM 623 O O . SER A 1 81 ? 11.121 17.072 -10.294 1.00 46.09 81 SER A O 1
ATOM 625 N N . GLY A 1 82 ? 12.810 15.728 -10.917 1.00 40.59 82 GLY A N 1
ATOM 626 C CA . GLY A 1 82 ? 13.908 16.618 -10.529 1.00 40.59 82 GLY A CA 1
ATOM 627 C C . GLY A 1 82 ? 14.012 17.860 -11.424 1.00 40.59 82 GLY A C 1
ATOM 628 O O . GLY A 1 82 ? 15.089 18.195 -11.903 1.00 40.59 82 GLY A O 1
ATOM 629 N N . LYS A 1 83 ? 12.894 18.533 -11.699 1.00 39.22 83 LYS A N 1
ATOM 630 C CA . LYS A 1 83 ? 12.884 19.904 -12.179 1.00 39.22 83 LYS A CA 1
ATOM 631 C C . LYS A 1 83 ? 13.050 20.777 -10.935 1.00 39.22 83 LYS A C 1
ATOM 633 O O . LYS A 1 83 ? 12.231 20.633 -10.024 1.00 39.22 83 LYS A O 1
ATOM 638 N N . PRO A 1 84 ? 14.067 21.654 -10.856 1.00 35.62 84 PRO A N 1
ATOM 639 C CA . PRO A 1 84 ? 14.060 22.688 -9.832 1.00 35.62 84 PRO A CA 1
ATOM 640 C C . PRO A 1 84 ? 12.709 23.400 -9.918 1.00 35.62 84 PRO A C 1
ATOM 642 O O . PRO A 1 84 ? 12.250 23.735 -11.016 1.00 35.62 84 PRO A O 1
ATOM 645 N N . SER A 1 85 ? 12.030 23.552 -8.778 1.00 38.50 85 SER A N 1
ATOM 646 C CA . SER A 1 85 ? 10.835 24.383 -8.743 1.00 38.50 85 SER A CA 1
ATOM 647 C C . SER A 1 85 ? 11.236 25.754 -9.285 1.00 38.50 85 SER A C 1
ATOM 649 O O . SER A 1 85 ? 12.326 26.252 -9.001 1.00 38.50 85 SER A O 1
ATOM 651 N N . ALA A 1 86 ? 10.388 26.358 -10.112 1.00 44.09 86 ALA A N 1
ATOM 652 C CA . ALA A 1 86 ? 10.599 27.706 -10.626 1.00 44.09 86 ALA A CA 1
ATOM 653 C C . ALA A 1 86 ? 10.397 28.765 -9.516 1.00 44.09 86 ALA A C 1
ATOM 655 O O . ALA A 1 86 ? 9.679 29.740 -9.696 1.00 44.09 86 ALA A O 1
ATOM 656 N N . LEU A 1 87 ? 11.014 28.557 -8.350 1.00 41.38 87 LEU A N 1
ATOM 657 C CA . LEU A 1 87 ? 11.089 29.474 -7.215 1.00 41.38 87 LEU A CA 1
ATOM 658 C C . LEU A 1 87 ? 12.529 29.979 -7.017 1.00 41.38 87 LEU A C 1
ATOM 660 O O . LEU A 1 87 ? 12.958 30.224 -5.895 1.00 41.38 87 LEU A O 1
ATOM 664 N N . SER A 1 88 ? 13.287 30.146 -8.107 1.00 44.09 88 SER A N 1
ATOM 665 C CA . SER A 1 88 ? 14.588 30.834 -8.078 1.00 44.09 88 SER A CA 1
ATOM 666 C C . SER A 1 88 ? 14.814 31.809 -9.241 1.00 44.09 88 SER A C 1
ATOM 668 O O . SER A 1 88 ? 15.955 32.114 -9.571 1.00 44.09 88 SER A O 1
ATOM 670 N N . ALA A 1 89 ? 13.758 32.318 -9.875 1.00 45.72 89 ALA A N 1
ATOM 671 C CA . ALA A 1 89 ? 13.879 33.388 -10.868 1.00 45.72 89 ALA A CA 1
ATOM 672 C C . ALA A 1 89 ? 12.867 34.497 -10.569 1.00 45.72 89 ALA A C 1
ATOM 674 O O . ALA A 1 89 ? 11.914 34.728 -11.306 1.00 45.72 89 ALA A O 1
ATOM 675 N N . GLY A 1 90 ? 13.063 35.146 -9.427 1.00 45.75 90 GLY A N 1
ATOM 676 C CA . GLY A 1 90 ? 12.322 36.332 -9.035 1.00 45.75 90 GLY A CA 1
ATOM 677 C C . GLY A 1 90 ? 12.918 36.915 -7.764 1.00 45.75 90 GLY A C 1
ATOM 678 O O . GLY A 1 90 ? 12.754 36.326 -6.699 1.00 45.75 90 GLY A O 1
ATOM 679 N N . SER A 1 91 ? 13.543 38.087 -7.903 1.00 39.91 91 SER A N 1
ATOM 680 C CA . SER A 1 91 ? 14.179 38.932 -6.8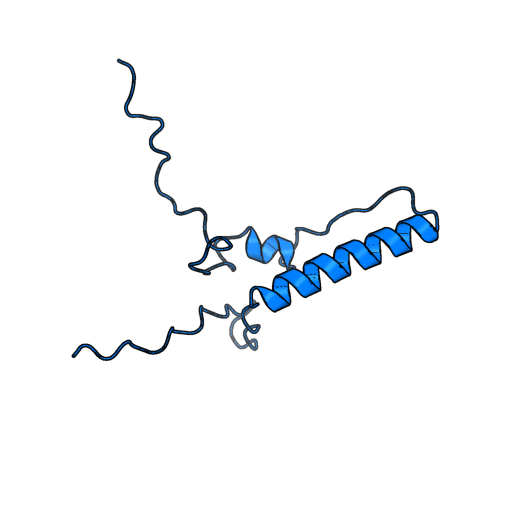73 1.00 39.91 91 SER A CA 1
ATOM 681 C C . SER A 1 91 ? 15.696 38.753 -6.732 1.00 39.91 91 SER A C 1
ATOM 683 O O . SER A 1 91 ? 16.166 38.049 -5.843 1.00 39.91 91 SER A O 1
ATOM 685 N N . VAL A 1 92 ? 16.464 39.413 -7.603 1.00 44.03 92 VAL A N 1
ATOM 686 C CA . VAL A 1 92 ? 16.993 40.776 -7.366 1.00 44.03 92 VAL A CA 1
ATOM 687 C C . VAL A 1 92 ? 17.189 41.490 -8.696 1.00 44.03 92 VAL A C 1
ATOM 689 O O . VAL A 1 92 ? 17.469 40.787 -9.691 1.00 44.03 92 VAL A O 1
#

Secondary structure (DSSP, 8-state):
------PPPPP---SSTTSPPPPPPPHHHHHHHHHHHHHHHHHHHHTT---------TTSHHHHHH-TTT----STTS----PPPS-SSS--

Foldseek 3Di:
DDPPPDPDQFDQDDPDPPDDGDRDDDPVRVVVVVVVVVVVVVVCVVVPNPDDDDPCDDCDDNVLLVDLVNFPDPDPSGDPPPDPPPPPPDDD

Sequence (92 aa):
MRVAGKPLPPPAVAFHDGDRAPAELSLADMARIKAAFVASALRAQRLGFELIELHAAHGYLLHQFLSPLSNQRRDEYGGFSGKPSALSAGSV

pLDDT: mean 80.17, std 22.39, range [35.44, 98.81]

Radius of gyration: 18.65 Å; chains: 1; bounding box: 32×54×61 Å

Organism: Klebsiella variicola (NCBI:txid244366)

InterPro domains:
  IPR001155 NADH:flavin oxidoreductase/NADH oxidase, N-terminal [PF00724] (22-79)
  IPR013785 Aldolase-type TIM barrel [G3DSA:3.20.20.70] (2-83)
  IPR044152 NADPH dehydrogenase YqjM-like [PTHR43303] (7-79)